Protein AF-A0AAV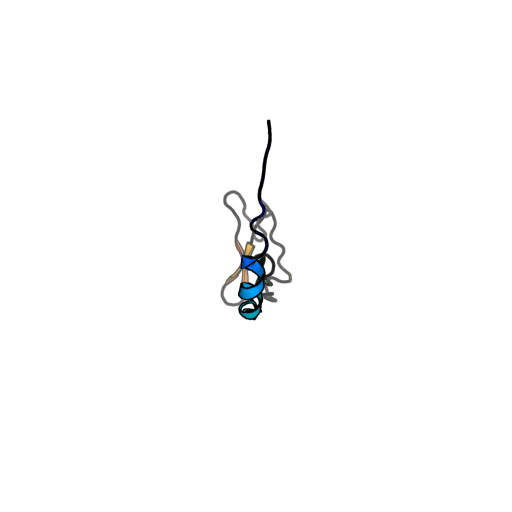3ZD38-F1 (afdb_monomer_lite)

pLDDT: mean 73.87, std 17.08, range [39.34, 95.75]

InterPro domains:
  IPR000742 EGF-like domain [PF00008] (40-72)
  IPR000742 EGF-like domain [PS00022] (63-74)
  IPR000742 EGF-like domain [PS01186] (63-74)
  IPR000742 EGF-like domain [PS50026] (39-75)
  IPR000742 EGF-like domain [SM00181] (42-75)

Foldseek 3Di:
DDDDDDPPPVVPVVVVVPPPPDPPPPPPPPPVVPPPPPCPVLCVPQAAPPPWDWDDDPPHIFTHEDPPFDDRRSPD

Structure (mmCIF, N/CA/C/O backbone):
data_AF-A0AAV3ZD38-F1
#
_entry.id   AF-A0AAV3ZD38-F1
#
loop_
_atom_site.group_PDB
_atom_site.id
_atom_site.type_symbol
_atom_site.label_atom_id
_atom_site.label_alt_id
_atom_site.label_comp_id
_atom_site.label_asym_id
_atom_site.label_entity_id
_atom_site.label_seq_id
_atom_site.pdbx_PDB_ins_code
_atom_site.Cartn_x
_atom_site.Cartn_y
_atom_site.Cartn_z
_atom_site.occupancy
_atom_site.B_iso_or_equiv
_atom_site.auth_seq_id
_atom_site.auth_comp_id
_atom_site.auth_asym_id
_atom_site.auth_atom_id
_atom_site.pdbx_PDB_model_num
ATOM 1 N N . MET A 1 1 ? -0.742 -12.850 67.235 1.00 39.34 1 MET A N 1
ATOM 2 C CA . MET A 1 1 ? 0.398 -13.709 67.626 1.00 39.34 1 MET A CA 1
ATOM 3 C C . MET A 1 1 ? -0.049 -15.155 67.409 1.00 39.34 1 MET A C 1
ATOM 5 O O . MET A 1 1 ? -1.060 -15.457 68.011 1.00 39.34 1 MET A O 1
ATOM 9 N N . ALA A 1 2 ? 0.637 -15.960 66.569 1.00 44.12 2 ALA A N 1
ATOM 10 C CA . ALA A 1 2 ? 0.534 -17.441 66.382 1.00 44.12 2 ALA A CA 1
ATOM 11 C C . ALA A 1 2 ? -0.867 -18.121 66.197 1.00 44.12 2 ALA A C 1
ATOM 13 O O . ALA A 1 2 ? -1.850 -17.679 66.764 1.00 44.12 2 ALA A O 1
ATOM 14 N N . ALA A 1 3 ? -1.072 -19.248 65.489 1.00 48.66 3 ALA A N 1
ATOM 15 C CA . ALA A 1 3 ? -0.300 -19.990 64.469 1.00 48.66 3 ALA A CA 1
ATOM 16 C C . ALA A 1 3 ? -1.252 -20.931 63.637 1.00 48.66 3 ALA A C 1
ATOM 18 O O . ALA A 1 3 ? -2.258 -20.409 63.170 1.00 48.66 3 ALA A O 1
ATOM 19 N N . PRO A 1 4 ? -0.972 -22.240 63.397 1.00 60.03 4 PRO A N 1
ATOM 20 C CA . PRO A 1 4 ? -0.803 -22.930 62.090 1.00 60.03 4 PRO A CA 1
ATOM 21 C C . PRO A 1 4 ? -2.127 -23.525 61.489 1.00 60.03 4 PRO A C 1
ATOM 23 O O . PRO A 1 4 ? -3.193 -23.121 61.930 1.00 60.03 4 PRO A O 1
ATOM 26 N N . ILE A 1 5 ? -2.246 -24.407 60.466 1.00 54.53 5 ILE A N 1
ATOM 27 C CA . ILE A 1 5 ? -1.499 -25.607 59.976 1.00 54.53 5 ILE A CA 1
ATOM 28 C C . ILE A 1 5 ? -1.653 -25.793 58.428 1.00 54.53 5 ILE A C 1
ATOM 30 O O . ILE A 1 5 ? -2.508 -25.179 57.794 1.00 54.53 5 ILE A O 1
ATOM 34 N N . CYS A 1 6 ? -0.804 -26.624 57.799 1.00 51.72 6 CYS A N 1
ATOM 35 C CA . CYS A 1 6 ? -0.609 -26.768 56.342 1.00 51.72 6 CYS A CA 1
ATOM 36 C C . CYS A 1 6 ? -1.645 -27.613 55.554 1.00 51.72 6 CYS A C 1
ATOM 38 O O . CYS A 1 6 ? -1.917 -28.765 55.881 1.00 51.72 6 CYS A O 1
ATOM 40 N N . ARG A 1 7 ? -2.066 -27.106 54.381 1.00 57.53 7 ARG A N 1
ATOM 41 C CA . ARG A 1 7 ? -2.936 -27.758 53.364 1.00 57.53 7 ARG A CA 1
ATOM 42 C C . ARG A 1 7 ? -2.231 -28.803 52.459 1.00 57.53 7 ARG A C 1
ATOM 44 O O . ARG A 1 7 ? -2.663 -29.036 51.335 1.00 57.53 7 ARG A O 1
ATOM 51 N N . GLY A 1 8 ? -1.119 -29.396 52.897 1.00 53.38 8 GLY A N 1
ATOM 52 C CA . GLY A 1 8 ? -0.169 -30.072 51.993 1.00 53.38 8 GLY A CA 1
ATOM 53 C C . GLY A 1 8 ? -0.594 -31.438 51.430 1.00 53.38 8 GLY A C 1
ATOM 54 O O . GLY A 1 8 ? -0.257 -31.754 50.294 1.00 53.38 8 GLY A O 1
ATOM 55 N N . LEU A 1 9 ? -1.323 -32.258 52.196 1.00 56.06 9 LEU A N 1
ATOM 56 C CA . LEU A 1 9 ? -1.448 -33.693 51.885 1.00 56.06 9 LEU A CA 1
ATOM 57 C C . LEU A 1 9 ? -2.539 -34.055 50.858 1.00 56.06 9 LEU A C 1
ATOM 59 O O . LEU A 1 9 ? -2.441 -35.095 50.215 1.00 56.06 9 LEU A O 1
ATOM 63 N N . LEU A 1 10 ? -3.553 -33.202 50.660 1.00 55.59 10 LEU A N 1
ATOM 64 C CA . LEU A 1 10 ? -4.622 -33.453 49.677 1.00 55.59 10 LEU A CA 1
ATOM 65 C C . LEU A 1 10 ? -4.177 -33.232 48.219 1.00 55.59 10 LEU A C 1
ATOM 67 O O . LEU A 1 10 ? -4.818 -33.739 47.303 1.00 55.59 10 LEU A O 1
ATOM 71 N N . TYR A 1 11 ? -3.087 -32.494 47.989 1.00 56.47 11 TYR A N 1
ATOM 72 C CA . TYR A 1 11 ? -2.638 -32.125 46.642 1.00 56.47 11 TYR A CA 1
ATOM 73 C C . TYR A 1 11 ? -1.978 -33.276 45.861 1.00 56.47 11 TYR A C 1
ATOM 75 O O . TYR A 1 11 ? -1.907 -33.213 44.636 1.00 56.47 11 TYR A O 1
ATOM 83 N N . ALA A 1 12 ? -1.527 -34.341 46.534 1.00 57.31 12 ALA A N 1
ATOM 84 C CA . ALA A 1 12 ? -0.778 -35.426 45.896 1.00 57.31 12 ALA A CA 1
ATOM 85 C C . ALA A 1 12 ? -1.619 -36.281 44.925 1.00 57.31 12 ALA A C 1
ATOM 87 O O . ALA A 1 12 ? -1.103 -36.745 43.912 1.00 57.31 12 ALA A O 1
ATOM 88 N N . LEU A 1 13 ? -2.919 -36.461 45.194 1.00 58.62 13 LEU A N 1
ATOM 89 C CA . LEU A 1 13 ? -3.813 -37.279 44.357 1.00 58.62 13 LEU A CA 1
ATOM 90 C C . LEU A 1 13 ? -4.321 -36.549 43.100 1.00 58.62 13 LEU A C 1
ATOM 92 O O . LEU A 1 13 ? -4.825 -37.188 42.181 1.00 58.62 13 LEU A O 1
ATOM 96 N N . ALA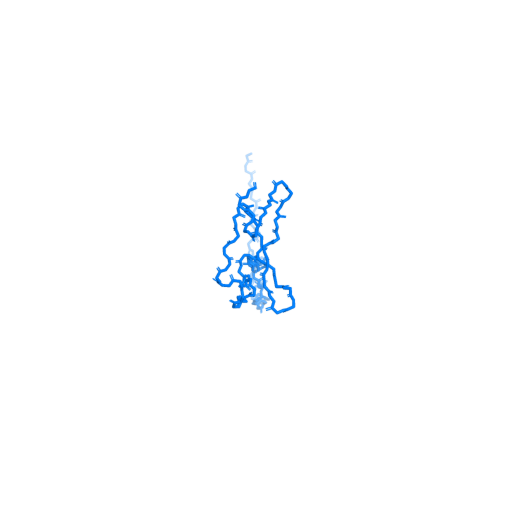 A 1 14 ? -4.165 -35.224 43.023 1.00 57.28 14 ALA A N 1
ATOM 97 C CA . ALA A 1 14 ? -4.583 -34.429 41.864 1.00 57.28 14 ALA A CA 1
ATOM 98 C C . ALA A 1 14 ? -3.601 -34.510 40.673 1.00 57.28 14 ALA A C 1
ATOM 100 O O . ALA A 1 14 ? -3.926 -34.075 39.568 1.00 57.28 14 ALA A O 1
ATOM 101 N N . LEU A 1 15 ? -2.402 -35.069 40.875 1.00 61.38 15 LEU A N 1
ATOM 102 C CA . LEU A 1 15 ? -1.308 -35.051 39.895 1.00 61.38 15 LEU A CA 1
ATOM 103 C C . LEU A 1 15 ? -1.491 -36.002 38.699 1.00 61.38 15 LEU A C 1
ATOM 105 O O . LEU A 1 15 ? -0.864 -35.786 37.667 1.00 61.38 15 LEU A O 1
ATOM 109 N N . SER A 1 16 ? -2.375 -37.001 38.776 1.00 63.03 16 SER A N 1
ATOM 110 C CA . SER A 1 16 ? -2.616 -37.941 37.663 1.00 63.03 16 SER A CA 1
ATOM 111 C C . SER A 1 16 ? -3.508 -37.391 36.539 1.00 63.03 16 SER A C 1
ATOM 113 O O . SER A 1 16 ? -3.616 -38.027 35.495 1.00 63.03 16 SER A O 1
ATOM 115 N N . ILE A 1 17 ? -4.151 -36.230 36.727 1.00 61.88 17 ILE A N 1
ATOM 116 C CA . ILE A 1 17 ? -5.085 -35.638 35.744 1.00 61.88 17 ILE A CA 1
ATOM 117 C C . ILE A 1 17 ? -4.388 -34.598 34.841 1.00 61.88 17 ILE A C 1
ATOM 119 O O . ILE A 1 17 ? -4.922 -34.213 33.802 1.00 61.88 17 ILE A O 1
ATOM 123 N N . VAL A 1 18 ? -3.151 -34.191 35.154 1.00 64.12 18 VAL A N 1
ATOM 124 C CA . VAL A 1 18 ? -2.403 -33.147 34.416 1.00 64.12 18 VAL A CA 1
ATOM 125 C C . VAL A 1 18 ? -1.770 -33.672 33.106 1.00 64.12 18 VAL A C 1
ATOM 127 O O . VAL A 1 18 ? -0.668 -33.294 32.724 1.00 64.12 18 VAL A O 1
ATOM 130 N N . LEU A 1 19 ? -2.490 -34.541 32.388 1.00 65.25 19 LEU A N 1
ATOM 131 C CA . LEU A 1 19 ? -2.189 -34.964 31.013 1.00 65.25 19 LEU A CA 1
ATOM 132 C C . LEU A 1 19 ? -3.031 -34.225 29.959 1.00 65.25 19 LEU A C 1
ATOM 134 O O . LEU A 1 19 ? -3.066 -34.622 28.797 1.00 65.25 19 LEU A O 1
ATOM 138 N N . GLN A 1 20 ? -3.624 -33.085 30.318 1.00 68.50 20 GLN A N 1
ATOM 139 C CA . GLN A 1 20 ? -4.069 -32.079 29.349 1.00 68.50 20 GLN A CA 1
ATOM 140 C C . GLN A 1 20 ? -2.890 -31.180 28.937 1.00 68.50 20 GLN A C 1
ATOM 142 O O . GLN A 1 20 ? -2.883 -29.966 29.133 1.00 68.50 20 GLN A O 1
ATOM 147 N N . ASN A 1 21 ? -1.875 -31.819 28.346 1.00 66.00 21 ASN A N 1
ATOM 148 C CA . ASN A 1 21 ? -0.903 -31.131 27.503 1.00 66.00 21 ASN A CA 1
ATOM 149 C C . ASN A 1 21 ? -1.635 -30.441 26.339 1.00 66.00 21 ASN A C 1
ATOM 151 O O . ASN A 1 21 ? -2.614 -30.976 25.819 1.00 66.00 21 ASN A O 1
ATOM 155 N N . ASN A 1 22 ? -1.095 -29.307 25.884 1.00 68.88 22 ASN A N 1
ATOM 156 C CA . ASN A 1 22 ? -1.635 -28.451 24.814 1.00 68.88 22 ASN A CA 1
ATOM 157 C C . ASN A 1 22 ? -2.810 -27.537 25.204 1.00 68.88 22 ASN A C 1
ATOM 159 O O . ASN A 1 22 ? -3.726 -27.302 24.417 1.00 68.88 22 ASN A O 1
ATOM 163 N N . GLY A 1 23 ? -2.702 -26.885 26.364 1.00 58.75 23 GLY A N 1
ATOM 164 C CA . GLY A 1 23 ? -3.188 -25.509 26.475 1.00 58.75 23 GLY A CA 1
ATOM 165 C C . GLY A 1 23 ? -2.334 -24.604 25.583 1.00 58.75 23 GLY A C 1
ATOM 166 O O . GLY A 1 23 ? -1.328 -24.069 26.043 1.00 58.75 23 GLY A O 1
ATOM 167 N N . VAL A 1 24 ? -2.693 -24.490 24.298 1.00 62.88 24 VAL A N 1
ATOM 168 C CA . VAL A 1 24 ? -2.019 -23.593 23.345 1.00 62.88 24 VAL A CA 1
ATOM 169 C C . VAL A 1 24 ? -2.031 -22.186 23.935 1.00 62.88 24 VAL A C 1
ATOM 171 O O . VAL A 1 24 ? -3.096 -21.673 24.281 1.00 62.88 24 VAL A O 1
ATOM 174 N N . ALA A 1 25 ? -0.858 -21.565 24.076 1.00 59.88 25 ALA A N 1
ATOM 175 C CA . ALA A 1 25 ? -0.778 -20.200 24.570 1.00 59.88 25 ALA A CA 1
ATOM 176 C C . ALA A 1 25 ? -1.567 -19.290 23.620 1.00 59.88 25 ALA A C 1
ATOM 178 O O . ALA A 1 25 ? -1.172 -19.095 22.471 1.00 59.88 25 ALA A O 1
ATOM 179 N N . ALA A 1 26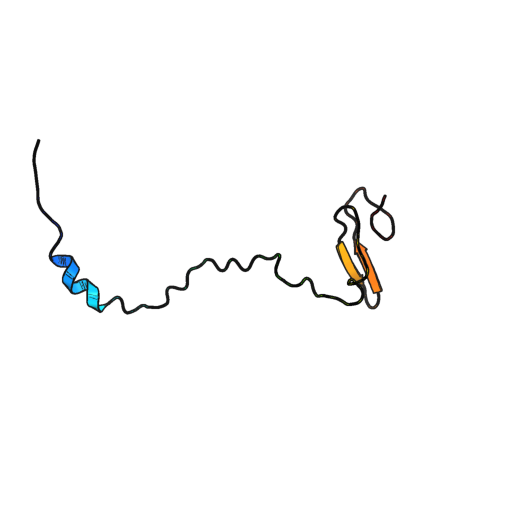 ? -2.682 -18.733 24.105 1.00 62.91 26 ALA A N 1
ATOM 180 C CA . ALA A 1 26 ? -3.538 -17.800 23.375 1.00 62.91 26 ALA A CA 1
ATOM 181 C C . ALA A 1 26 ? -2.894 -16.405 23.270 1.00 62.91 26 ALA A C 1
ATOM 183 O O . ALA A 1 26 ? -3.485 -15.378 23.591 1.00 62.91 26 ALA A O 1
ATOM 184 N N . SER A 1 27 ? -1.658 -16.390 22.789 1.00 60.12 27 SER A N 1
ATOM 185 C CA . SER A 1 27 ? -1.007 -15.261 22.157 1.00 60.12 27 SER A CA 1
ATOM 186 C C . SER A 1 27 ? -0.675 -15.678 20.730 1.00 60.12 27 SER A C 1
ATOM 188 O O . SER A 1 27 ? 0.489 -15.712 20.333 1.00 60.12 27 SER A O 1
ATOM 190 N N . GLU A 1 28 ? -1.718 -15.946 19.937 1.00 58.22 28 GLU A N 1
ATOM 191 C CA . GLU A 1 28 ? -1.643 -15.745 18.491 1.00 58.22 28 GLU A CA 1
ATOM 192 C C . GLU A 1 28 ? -1.477 -14.237 18.235 1.00 58.22 28 GLU A C 1
ATOM 194 O O . GLU A 1 28 ? -2.350 -13.539 17.722 1.00 58.22 28 GLU A O 1
ATOM 199 N N . GLN A 1 29 ? -0.293 -13.729 18.582 1.00 52.03 29 GLN A N 1
ATOM 200 C CA . GLN A 1 29 ? 0.271 -12.501 18.047 1.00 52.03 29 GLN A CA 1
ATOM 201 C C . GLN A 1 29 ? 0.696 -12.763 16.602 1.00 52.03 29 GLN A C 1
ATOM 203 O O . GLN A 1 29 ? 1.831 -12.509 16.200 1.00 52.03 29 GLN A O 1
ATOM 208 N N . ARG A 1 30 ? -0.263 -13.211 15.787 1.00 52.81 30 ARG A N 1
ATOM 209 C CA . ARG A 1 30 ? -0.244 -12.985 14.354 1.00 52.81 30 ARG A CA 1
ATOM 210 C C . ARG A 1 30 ? -0.399 -11.481 14.159 1.00 52.81 30 ARG A C 1
ATOM 212 O O . ARG A 1 30 ? -1.497 -10.973 13.917 1.00 52.81 30 ARG A O 1
ATOM 219 N N . ASN A 1 31 ? 0.719 -10.779 14.328 1.00 63.28 31 ASN A N 1
ATOM 220 C CA . ASN A 1 31 ? 0.841 -9.356 14.090 1.00 63.28 31 ASN A CA 1
ATOM 221 C C . ASN A 1 31 ? 0.264 -9.064 12.693 1.00 63.28 31 ASN A C 1
ATOM 223 O O . ASN A 1 31 ? 0.776 -9.606 11.710 1.00 63.28 31 ASN A O 1
ATOM 227 N N . PRO A 1 32 ? -0.802 -8.252 12.563 1.00 57.19 32 PRO A N 1
ATOM 228 C CA . PRO A 1 32 ? -1.389 -7.966 11.259 1.00 57.19 32 PRO A CA 1
ATOM 229 C C . PRO A 1 32 ? -0.415 -7.298 10.279 1.00 57.19 32 PRO A C 1
ATOM 231 O O . PRO A 1 32 ? -0.661 -7.381 9.078 1.00 57.19 32 PRO A O 1
ATOM 234 N N . SER A 1 33 ? 0.693 -6.718 10.766 1.00 52.91 33 SER A N 1
ATOM 235 C CA . SER A 1 33 ? 1.805 -6.201 9.950 1.00 52.91 33 SER A CA 1
ATOM 236 C C . SER A 1 33 ? 2.666 -7.279 9.276 1.00 52.91 33 SER A C 1
ATOM 238 O O . SER A 1 33 ? 3.583 -6.932 8.542 1.00 52.91 33 SER A O 1
ATOM 240 N N . GLN A 1 34 ? 2.400 -8.568 9.516 1.00 58.03 34 GLN A N 1
ATOM 241 C CA . GLN A 1 34 ? 2.939 -9.688 8.734 1.00 58.03 34 GLN A CA 1
ATOM 242 C C . GLN A 1 34 ? 1.807 -10.574 8.194 1.00 58.03 34 GLN A C 1
ATOM 244 O O . GLN A 1 34 ? 1.829 -11.801 8.257 1.00 58.03 34 GLN A O 1
ATOM 249 N N . ARG A 1 35 ? 0.802 -9.934 7.587 1.00 52.50 35 ARG A N 1
ATOM 250 C CA . ARG A 1 35 ? 0.593 -10.315 6.190 1.00 52.50 35 ARG A CA 1
ATOM 251 C C . ARG A 1 35 ? 1.657 -9.593 5.402 1.00 52.50 35 ARG A C 1
ATOM 253 O O . ARG A 1 35 ? 1.762 -8.376 5.533 1.00 52.50 35 ARG A O 1
ATOM 260 N N . ASP A 1 36 ? 2.348 -10.329 4.553 1.00 56.78 36 ASP A N 1
ATOM 261 C CA . ASP A 1 36 ? 2.770 -9.787 3.277 1.00 56.78 36 ASP A CA 1
ATOM 262 C C . ASP A 1 36 ? 1.505 -9.178 2.651 1.00 56.78 36 ASP A C 1
ATOM 264 O O . ASP A 1 36 ? 0.585 -9.884 2.222 1.00 56.78 36 ASP A O 1
ATOM 268 N N . GLU A 1 37 ? 1.390 -7.850 2.754 1.00 58.31 37 GLU A N 1
ATOM 269 C CA . GLU A 1 37 ? 0.477 -7.064 1.930 1.00 58.31 37 GLU A CA 1
ATOM 270 C C . GLU A 1 37 ? 0.707 -7.570 0.512 1.00 58.31 37 GLU A C 1
ATOM 272 O O . GLU A 1 37 ? 1.878 -7.604 0.118 1.00 58.31 37 GLU A O 1
ATOM 277 N N . PRO A 1 38 ? -0.335 -8.100 -0.172 1.00 62.59 38 PRO A N 1
ATOM 278 C CA . PRO A 1 38 ? -0.155 -8.975 -1.323 1.00 62.59 38 PRO A CA 1
ATOM 279 C C . PRO A 1 38 ? 0.839 -8.305 -2.247 1.00 62.59 38 PRO A C 1
ATOM 281 O O . PRO A 1 38 ? 0.533 -7.217 -2.739 1.00 62.59 38 PRO A O 1
ATOM 284 N N . SER A 1 39 ? 2.032 -8.909 -2.355 1.00 63.47 39 SER A N 1
ATOM 285 C CA . SER A 1 39 ? 3.232 -8.305 -2.938 1.00 63.47 39 SER A CA 1
ATOM 286 C C . SER A 1 39 ? 3.017 -8.223 -4.432 1.00 63.47 39 SER A C 1
ATOM 288 O O . SER A 1 39 ? 3.437 -9.066 -5.220 1.00 63.47 39 SER A O 1
ATOM 290 N N . ASN A 1 40 ? 2.158 -7.283 -4.785 1.00 75.81 40 ASN A N 1
ATOM 291 C CA . ASN A 1 40 ? 1.560 -7.211 -6.080 1.00 75.81 40 ASN A CA 1
ATOM 292 C C . ASN A 1 40 ? 2.621 -6.556 -6.947 1.00 75.81 40 ASN A C 1
ATOM 294 O O . ASN A 1 40 ? 2.998 -5.424 -6.640 1.00 75.81 40 ASN A O 1
ATOM 298 N N . PRO A 1 41 ? 3.093 -7.208 -8.017 1.00 82.50 41 PRO A N 1
ATOM 299 C CA . PRO A 1 41 ? 4.229 -6.704 -8.782 1.00 82.50 41 PRO A CA 1
ATOM 300 C C . PRO A 1 41 ? 3.978 -5.301 -9.362 1.00 82.50 41 PRO A C 1
ATOM 302 O O . PRO A 1 41 ? 4.921 -4.554 -9.593 1.00 82.50 41 PRO A O 1
ATOM 305 N N . LEU A 1 42 ? 2.711 -4.888 -9.522 1.00 85.75 42 LEU A N 1
ATOM 306 C CA . LEU A 1 42 ? 2.352 -3.520 -9.922 1.00 85.75 42 LEU A CA 1
ATOM 307 C C . LEU A 1 42 ? 2.602 -2.475 -8.813 1.00 85.75 42 LEU A C 1
ATOM 309 O O . LEU A 1 42 ? 2.825 -1.316 -9.128 1.00 85.75 42 LEU A O 1
ATOM 313 N N . CYS A 1 43 ? 2.568 -2.863 -7.533 1.00 89.19 43 CYS A N 1
ATOM 314 C CA . CYS A 1 43 ? 2.893 -2.008 -6.384 1.00 89.19 43 CYS A CA 1
ATOM 315 C C . CYS A 1 43 ? 4.372 -2.074 -5.968 1.00 89.19 43 CYS A C 1
ATOM 317 O O . CYS A 1 43 ? 4.839 -1.173 -5.281 1.00 89.19 43 CYS A O 1
ATOM 319 N N . GLU A 1 44 ? 5.125 -3.093 -6.392 1.00 85.25 44 GLU A N 1
ATOM 320 C CA . GLU A 1 44 ? 6.530 -3.299 -5.996 1.00 85.25 44 GLU A CA 1
ATOM 321 C C . GLU A 1 44 ? 7.459 -2.144 -6.432 1.00 85.25 44 GLU A C 1
ATOM 323 O O . GLU A 1 44 ? 8.453 -1.857 -5.769 1.00 85.25 44 GLU A O 1
ATOM 328 N N . GLY A 1 45 ? 7.094 -1.416 -7.498 1.00 85.00 45 GLY A N 1
ATOM 329 C CA . GLY A 1 45 ? 7.754 -0.174 -7.931 1.00 85.00 45 GLY A CA 1
ATOM 330 C C . GLY A 1 45 ? 7.069 1.134 -7.493 1.00 85.00 45 GLY A C 1
ATOM 331 O O . GLY A 1 45 ? 7.567 2.217 -7.813 1.00 85.00 45 GLY A O 1
ATOM 332 N N . ILE A 1 46 ? 5.930 1.076 -6.791 1.00 87.38 46 ILE A N 1
ATOM 333 C CA . ILE A 1 46 ? 5.111 2.252 -6.452 1.00 87.38 46 ILE A CA 1
ATOM 334 C C . ILE A 1 46 ? 5.259 2.598 -4.968 1.00 87.38 46 ILE A C 1
ATOM 336 O O . ILE A 1 46 ? 4.517 2.135 -4.104 1.00 87.38 46 ILE A O 1
ATOM 340 N N . SER A 1 47 ? 6.203 3.491 -4.678 1.00 90.38 47 SER A N 1
ATOM 341 C CA . SER A 1 47 ? 6.285 4.174 -3.383 1.00 90.38 47 SER A CA 1
ATOM 342 C C . SER A 1 47 ? 5.281 5.329 -3.337 1.00 90.38 47 SER A C 1
ATOM 344 O O . SER A 1 47 ? 5.432 6.285 -4.103 1.00 90.38 47 SER A O 1
ATOM 346 N N . CYS A 1 48 ? 4.293 5.239 -2.445 1.00 93.69 48 CYS A N 1
ATOM 347 C CA . CYS A 1 48 ? 3.375 6.328 -2.109 1.00 93.69 48 CYS A CA 1
ATOM 348 C C . CYS A 1 48 ? 3.922 7.121 -0.907 1.00 93.69 48 CYS A C 1
ATOM 350 O O . CYS A 1 48 ? 4.291 6.533 0.109 1.00 93.69 48 CYS A O 1
ATOM 352 N N . GLU A 1 49 ? 3.955 8.444 -1.022 1.00 94.12 49 GLU A N 1
ATOM 353 C CA . GLU A 1 49 ? 4.366 9.389 0.022 1.00 94.12 49 GLU A CA 1
ATOM 354 C C . GLU A 1 49 ? 3.239 9.600 1.055 1.00 94.12 49 GLU A C 1
ATOM 356 O O . GLU A 1 49 ? 2.107 9.144 0.870 1.00 94.12 49 GLU A O 1
ATOM 361 N N . ASN A 1 50 ? 3.532 10.318 2.148 1.00 93.31 50 ASN A N 1
ATOM 362 C CA . ASN A 1 50 ? 2.537 10.849 3.098 1.00 93.31 50 ASN A CA 1
ATOM 363 C C . ASN A 1 50 ? 1.493 9.826 3.602 1.00 93.31 50 ASN A C 1
ATOM 365 O O . ASN A 1 50 ? 0.300 10.114 3.697 1.00 93.31 50 ASN A O 1
ATOM 369 N N . ASN A 1 51 ? 1.940 8.604 3.918 1.00 90.50 51 ASN A N 1
ATOM 370 C CA . ASN A 1 51 ? 1.087 7.483 4.344 1.00 90.50 51 ASN A CA 1
ATOM 371 C C . ASN A 1 51 ? -0.003 7.064 3.328 1.00 90.50 51 ASN A C 1
ATOM 373 O O . ASN A 1 51 ? -0.960 6.375 3.702 1.00 90.50 51 ASN A O 1
ATOM 377 N N . GLY A 1 52 ? 0.155 7.416 2.048 1.00 92.06 52 GLY A N 1
ATOM 378 C CA . GLY A 1 52 ? -0.623 6.849 0.949 1.00 92.06 52 GLY A CA 1
ATOM 379 C C . GLY A 1 52 ? -0.451 5.332 0.843 1.00 92.06 52 GLY A C 1
ATOM 380 O O . GLY A 1 52 ? 0.570 4.772 1.245 1.00 92.06 52 GLY A O 1
ATOM 381 N N . LYS A 1 53 ? -1.466 4.647 0.311 1.00 91.56 53 LYS A N 1
ATOM 382 C CA . LYS A 1 53 ? -1.467 3.181 0.168 1.00 91.56 53 LYS A CA 1
ATOM 383 C C . LYS A 1 53 ? -1.555 2.777 -1.290 1.00 91.56 53 LYS A C 1
ATOM 385 O O . LYS A 1 53 ? -2.496 3.186 -1.966 1.00 91.56 53 LYS A O 1
ATOM 390 N N . CYS A 1 54 ? -0.636 1.938 -1.760 1.00 91.88 54 CYS A N 1
ATOM 391 C CA . CYS A 1 54 ? -0.752 1.380 -3.101 1.00 91.88 54 CYS A CA 1
ATOM 392 C C . CYS A 1 54 ? -1.948 0.421 -3.163 1.00 91.88 54 CYS A C 1
ATOM 394 O O . CYS A 1 54 ? -2.098 -0.468 -2.322 1.00 91.88 54 CYS A O 1
ATOM 396 N N . LYS A 1 55 ? -2.822 0.608 -4.152 1.00 90.50 55 LYS A N 1
ATOM 397 C CA . LYS A 1 55 ? -3.991 -0.238 -4.381 1.00 90.50 55 LYS A CA 1
ATOM 398 C C . LYS A 1 55 ? -4.036 -0.677 -5.835 1.00 90.50 55 LYS A C 1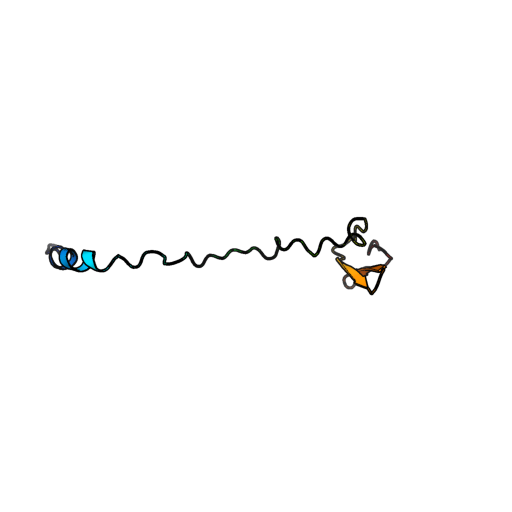
ATOM 400 O O . LYS A 1 55 ? -3.883 0.125 -6.748 1.00 90.50 55 LYS A O 1
ATOM 405 N N . VAL A 1 56 ? -4.314 -1.959 -6.038 1.00 89.25 56 VAL A N 1
ATOM 406 C CA . VAL A 1 56 ? -4.515 -2.546 -7.365 1.00 89.25 56 VAL A CA 1
ATOM 407 C C . VAL A 1 56 ? -5.911 -2.201 -7.881 1.00 89.25 56 VAL A C 1
ATOM 409 O O . VAL A 1 56 ? -6.905 -2.412 -7.178 1.00 89.25 56 VAL A O 1
ATOM 412 N N . VAL A 1 57 ? -5.989 -1.692 -9.107 1.00 89.56 57 VAL A N 1
ATOM 413 C CA . VAL A 1 57 ? -7.232 -1.310 -9.787 1.00 89.56 57 VAL A CA 1
ATOM 414 C C . VAL A 1 57 ? -7.244 -1.984 -11.160 1.00 89.56 57 VAL A C 1
ATOM 416 O O . VAL A 1 57 ? -6.651 -1.514 -12.124 1.00 89.56 57 VAL A O 1
ATOM 419 N N . GLY A 1 58 ? -7.888 -3.151 -11.246 1.00 88.12 58 GLY A N 1
ATOM 420 C CA . GLY A 1 58 ? -7.892 -3.961 -12.467 1.00 88.12 58 GLY A CA 1
ATOM 421 C C . GLY A 1 58 ? -6.495 -4.485 -12.813 1.00 88.12 58 GLY A C 1
ATOM 422 O O . GLY A 1 58 ? -6.025 -5.432 -12.188 1.00 88.12 58 GLY A O 1
ATOM 423 N N . SER A 1 59 ? -5.853 -3.879 -13.815 1.00 88.38 59 SER A N 1
ATOM 424 C CA . SER A 1 59 ? -4.505 -4.237 -14.294 1.00 88.38 59 SER A CA 1
ATOM 425 C C . SER A 1 59 ? -3.444 -3.163 -14.020 1.00 88.38 59 SER A C 1
ATOM 427 O O . SER A 1 59 ? -2.291 -3.344 -14.403 1.00 88.38 59 SER A O 1
ATOM 429 N N . SER A 1 60 ? -3.813 -2.062 -13.361 1.00 87.38 60 SER A N 1
ATOM 430 C CA . SER A 1 60 ? -2.909 -1.006 -12.892 1.00 87.38 60 SER A CA 1
ATOM 431 C C . SER A 1 60 ? -2.847 -0.981 -11.363 1.00 87.38 60 SER A C 1
ATOM 433 O O . SER A 1 60 ? -3.606 -1.666 -10.671 1.00 87.38 60 SER A O 1
ATOM 435 N N . ALA A 1 61 ? -1.923 -0.194 -10.819 1.00 90.69 61 ALA A N 1
ATOM 436 C CA . ALA A 1 61 ? -1.876 0.126 -9.402 1.00 90.69 61 ALA A CA 1
ATOM 437 C C . ALA A 1 61 ? -1.730 1.640 -9.216 1.00 90.69 61 ALA A C 1
ATOM 439 O O . ALA A 1 61 ? -1.066 2.304 -10.007 1.00 90.69 61 ALA A O 1
ATOM 440 N N . GLU A 1 62 ? -2.396 2.167 -8.194 1.00 92.06 62 GLU A N 1
ATOM 441 C CA . GLU A 1 62 ? -2.563 3.600 -7.942 1.00 92.06 62 GLU A CA 1
ATOM 442 C C . GLU A 1 62 ? -2.403 3.883 -6.442 1.00 92.06 62 GLU A C 1
ATOM 444 O O . GLU A 1 62 ? -2.786 3.060 -5.602 1.00 92.06 62 GLU A O 1
ATOM 449 N N . CYS A 1 63 ? -1.857 5.046 -6.081 1.00 94.31 63 CYS A N 1
ATOM 450 C CA . CYS A 1 63 ? -1.773 5.464 -4.684 1.00 94.31 63 CYS A CA 1
ATOM 451 C C . CYS A 1 63 ? -3.109 6.042 -4.197 1.00 94.31 63 CYS A C 1
ATOM 453 O O . CYS A 1 63 ? -3.611 7.039 -4.710 1.00 94.31 63 CYS A O 1
ATOM 455 N N . VAL A 1 64 ? -3.667 5.443 -3.147 1.00 93.94 64 VAL A N 1
ATOM 456 C CA . VAL A 1 64 ? -4.816 5.984 -2.415 1.00 93.94 64 VAL A CA 1
ATOM 457 C C . VAL A 1 64 ? -4.301 6.970 -1.373 1.00 93.94 64 VAL A C 1
ATOM 459 O O . VAL A 1 64 ? -3.703 6.563 -0.372 1.00 93.94 64 VAL A O 1
ATOM 462 N N . CYS A 1 65 ? -4.534 8.258 -1.613 1.00 95.75 65 CYS A N 1
ATOM 463 C CA . CYS A 1 65 ? -4.055 9.337 -0.754 1.00 95.75 65 CYS A CA 1
ATOM 464 C C . CYS A 1 65 ? -4.988 9.605 0.439 1.00 95.75 65 CYS A C 1
ATOM 466 O O . CYS A 1 65 ? -6.212 9.558 0.283 1.00 95.75 65 CYS A O 1
ATOM 468 N N . PRO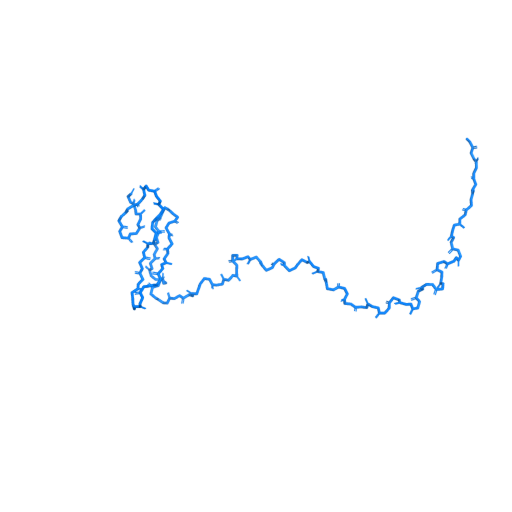 A 1 66 ? -4.440 9.902 1.634 1.00 94.44 66 PRO A N 1
ATOM 469 C CA . PRO A 1 66 ? -5.236 10.384 2.753 1.00 94.44 66 PRO A CA 1
ATOM 470 C C . PRO A 1 66 ? -5.729 11.820 2.516 1.00 94.44 66 PRO A C 1
ATOM 472 O O . PRO A 1 66 ? -5.145 12.582 1.747 1.00 94.44 66 PRO A O 1
ATOM 475 N N . SER A 1 67 ? -6.814 12.199 3.197 1.00 94.69 67 SER A N 1
ATOM 476 C CA . SER A 1 67 ? -7.425 13.527 3.078 1.00 94.69 67 SER A CA 1
ATOM 477 C C . SER A 1 67 ? -6.416 14.650 3.328 1.00 94.69 67 SER A C 1
ATOM 479 O O . SER A 1 67 ? -5.809 14.706 4.395 1.00 94.69 67 SER A O 1
ATOM 481 N N . GLY A 1 68 ? -6.292 15.562 2.365 1.00 94.44 68 GLY A N 1
ATOM 482 C CA . GLY A 1 68 ? -5.320 16.657 2.389 1.00 94.44 68 GLY A CA 1
ATOM 483 C C . GLY A 1 68 ? -4.101 16.429 1.493 1.00 94.44 68 GLY A C 1
ATOM 484 O O . GLY A 1 68 ? -3.437 17.409 1.186 1.00 94.44 68 GLY A O 1
ATOM 485 N N . TYR A 1 69 ? -3.870 15.197 1.022 1.00 94.75 69 TYR A N 1
ATOM 486 C CA . TYR A 1 69 ? -2.791 14.858 0.092 1.00 94.75 69 TYR A CA 1
ATOM 487 C C . TYR A 1 69 ? -3.311 14.472 -1.296 1.00 94.75 69 TYR A C 1
ATOM 489 O O . TYR A 1 69 ? -4.409 13.931 -1.460 1.00 94.75 69 TYR A O 1
ATOM 497 N N . THR A 1 70 ? -2.497 14.762 -2.305 1.00 92.88 70 THR A N 1
ATOM 498 C CA . THR A 1 70 ? -2.839 14.783 -3.728 1.00 92.88 70 THR A CA 1
ATOM 499 C C . THR A 1 70 ? -1.631 14.426 -4.607 1.00 92.88 70 THR A C 1
ATOM 501 O O . THR A 1 70 ? -0.485 14.363 -4.155 1.00 92.88 70 THR A O 1
ATOM 504 N N . GLY A 1 71 ? -1.892 14.194 -5.896 1.00 92.19 71 GLY A N 1
ATOM 505 C CA . GLY A 1 71 ? -0.887 13.760 -6.868 1.00 92.19 71 GLY A CA 1
ATOM 506 C C . GLY A 1 71 ? -0.735 12.238 -6.940 1.00 92.19 71 GLY A C 1
ATOM 507 O O . GLY A 1 71 ? -1.194 11.511 -6.065 1.00 92.19 71 GLY A O 1
ATOM 508 N N . GLU A 1 72 ? -0.090 11.760 -8.006 1.00 91.06 72 GLU A N 1
ATOM 509 C CA . GLU A 1 72 ? 0.031 10.330 -8.346 1.00 91.06 72 GLU A CA 1
ATOM 510 C C . GLU A 1 72 ? 0.681 9.481 -7.241 1.00 91.06 72 GLU A C 1
ATOM 512 O O . GLU A 1 72 ? 0.337 8.312 -7.077 1.00 91.06 72 GLU A O 1
ATOM 517 N N . LYS A 1 73 ? 1.581 10.082 -6.452 1.00 92.19 73 LYS A N 1
ATOM 518 C CA . LYS A 1 73 ? 2.242 9.454 -5.304 1.00 92.19 73 LYS A CA 1
ATOM 519 C C . LYS A 1 73 ? 1.829 10.053 -3.961 1.00 92.19 73 LYS A C 1
ATOM 521 O O . LYS A 1 73 ? 2.488 9.771 -2.969 1.00 92.19 73 LYS A O 1
ATOM 526 N N . CYS A 1 74 ? 0.762 10.852 -3.896 1.00 95.00 74 CYS A N 1
ATOM 527 C CA . CYS A 1 74 ? 0.349 11.566 -2.679 1.00 95.00 74 CYS A CA 1
ATOM 528 C C . CYS A 1 74 ? 1.409 12.546 -2.142 1.00 95.00 74 CYS A C 1
ATOM 530 O O . CYS A 1 74 ? 1.509 12.757 -0.935 1.00 95.00 74 CYS A O 1
ATOM 532 N N . GLN A 1 75 ? 2.237 13.110 -3.025 1.00 94.31 75 GLN A N 1
ATOM 533 C CA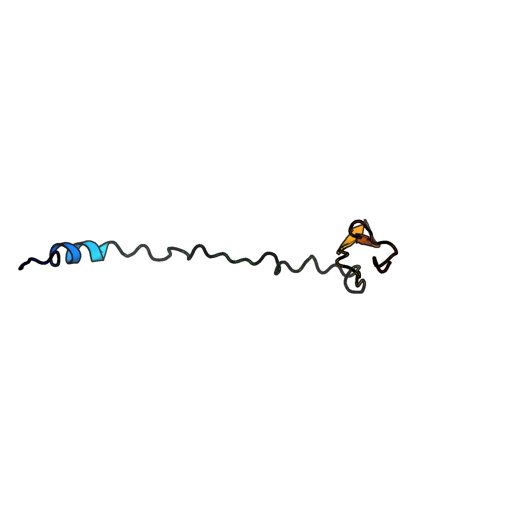 . GLN A 1 75 ? 3.396 13.926 -2.650 1.00 94.31 75 GLN A CA 1
ATOM 534 C C . GLN A 1 75 ? 3.070 15.382 -2.256 1.00 94.31 75 GLN A C 1
ATOM 536 O O . GLN A 1 75 ? 3.916 16.025 -1.638 1.00 94.31 75 GLN A O 1
ATOM 541 N N . ASN A 1 76 ? 1.873 15.886 -2.596 1.00 87.75 76 ASN A N 1
ATOM 542 C CA . ASN A 1 76 ? 1.430 17.269 -2.346 1.00 87.75 76 ASN A CA 1
ATOM 543 C C . ASN A 1 76 ? 0.209 17.318 -1.427 1.00 87.75 76 ASN A C 1
ATOM 545 O O . ASN A 1 76 ? 0.320 17.911 -0.339 1.00 87.75 76 ASN A O 1
#

Radius of gyration: 28.75 Å; chains: 1; bounding box: 16×55×82 Å

Secondary structure (DSSP, 8-state):
--------GGGGGGGGG--------S-----GGGS-----TTTTT---STT-EEEEETTEEEEEPPTT--STTS--

Organism: NCBI:txid259542

Sequence (76 aa):
MAAPICRGLLYALALSIVLQNNGVAASEQRNPSQRDEPSNPLCEGISCENNGKCKVVGSSAECVCPSGYTGEKCQN